Protein AF-W1DLX1-F1 (afdb_monomer_lite)

Organism: NCBI:txid1432552

Structure (mmCIF, N/CA/C/O backbone):
data_AF-W1DLX1-F1
#
_entry.id   AF-W1DLX1-F1
#
loop_
_atom_site.group_PDB
_atom_site.id
_atom_site.type_symbol
_atom_site.label_atom_id
_atom_site.label_alt_id
_atom_site.label_comp_id
_atom_site.label_asym_id
_atom_site.label_entity_id
_atom_site.label_seq_id
_atom_site.pdbx_PDB_ins_code
_atom_site.Cartn_x
_atom_site.Cartn_y
_atom_site.Cartn_z
_atom_site.occupancy
_atom_site.B_iso_or_equiv
_atom_site.auth_seq_id
_atom_site.auth_comp_id
_atom_site.auth_asym_id
_atom_site.auth_atom_id
_atom_site.pdbx_PDB_model_num
ATOM 1 N N . MET A 1 1 ? 0.102 4.670 -0.756 1.00 72.50 1 MET A N 1
ATOM 2 C CA . MET A 1 1 ? 0.715 3.440 -1.303 1.00 72.50 1 MET A CA 1
ATOM 3 C C . MET A 1 1 ? 0.664 3.482 -2.823 1.00 72.50 1 MET A C 1
ATOM 5 O O . MET A 1 1 ? 1.698 3.350 -3.463 1.00 72.50 1 MET A O 1
ATOM 9 N N . SER A 1 2 ? -0.513 3.710 -3.417 1.00 72.00 2 SER A N 1
ATOM 10 C CA . SER A 1 2 ? -0.742 3.616 -4.872 1.00 72.00 2 SER A CA 1
ATOM 11 C C . SER A 1 2 ? 0.066 4.613 -5.706 1.00 72.00 2 SER A C 1
ATOM 13 O O . SER A 1 2 ? 0.648 4.217 -6.707 1.00 72.00 2 SER A O 1
ATOM 15 N N . VAL A 1 3 ? 0.188 5.870 -5.256 1.00 74.31 3 VAL A N 1
ATOM 16 C CA . VAL A 1 3 ? 1.023 6.892 -5.925 1.00 74.31 3 VAL A CA 1
ATOM 17 C C . VAL A 1 3 ? 2.478 6.436 -6.030 1.00 74.31 3 VAL A C 1
ATOM 19 O O . VAL A 1 3 ? 3.106 6.613 -7.067 1.00 74.31 3 VAL A O 1
ATOM 22 N N . ARG A 1 4 ? 2.998 5.776 -4.985 1.00 79.69 4 ARG A N 1
ATOM 23 C CA . ARG A 1 4 ? 4.361 5.244 -4.999 1.00 79.69 4 ARG A CA 1
ATOM 24 C C . ARG A 1 4 ? 4.507 4.087 -5.986 1.00 79.69 4 ARG A C 1
ATOM 26 O O . ARG A 1 4 ? 5.447 4.086 -6.763 1.00 79.69 4 ARG A O 1
ATOM 33 N N . ILE A 1 5 ? 3.599 3.109 -5.951 1.00 77.56 5 ILE A N 1
ATOM 34 C CA . ILE A 1 5 ? 3.692 1.908 -6.801 1.00 77.56 5 ILE A CA 1
ATOM 35 C C . ILE A 1 5 ? 3.546 2.277 -8.285 1.00 77.56 5 ILE A C 1
ATOM 37 O O . ILE A 1 5 ? 4.311 1.789 -9.110 1.00 77.56 5 ILE A O 1
ATOM 41 N N . LEU A 1 6 ? 2.628 3.191 -8.615 1.00 76.00 6 LEU A N 1
ATOM 42 C CA . LEU A 1 6 ? 2.477 3.707 -9.977 1.00 76.00 6 LEU A CA 1
ATOM 43 C C . LEU A 1 6 ? 3.675 4.568 -10.396 1.00 76.00 6 LEU A C 1
ATOM 45 O O . LEU A 1 6 ? 4.200 4.381 -11.488 1.00 76.00 6 LEU A O 1
ATOM 49 N N . GLY A 1 7 ? 4.163 5.445 -9.513 1.00 69.75 7 GLY A N 1
ATOM 50 C CA . GLY A 1 7 ? 5.366 6.243 -9.763 1.00 69.75 7 GLY A CA 1
ATOM 51 C C . GLY A 1 7 ? 6.612 5.387 -9.998 1.00 69.75 7 GLY A C 1
ATOM 52 O O . GLY A 1 7 ? 7.416 5.712 -10.861 1.00 69.75 7 GLY A O 1
ATOM 53 N N . SER A 1 8 ? 6.744 4.246 -9.312 1.00 68.12 8 SER A N 1
ATOM 54 C CA . SER A 1 8 ? 7.832 3.285 -9.542 1.00 68.12 8 SER A CA 1
ATOM 55 C C . SER A 1 8 ? 7.762 2.591 -10.901 1.00 68.12 8 SER A C 1
ATOM 57 O O . SER A 1 8 ? 8.782 2.081 -11.350 1.00 68.12 8 SER A O 1
ATOM 59 N N . SER A 1 9 ? 6.605 2.572 -11.567 1.00 67.69 9 SER A N 1
ATOM 60 C CA . SER A 1 9 ? 6.523 2.066 -12.938 1.00 67.69 9 SER A CA 1
ATOM 61 C C . SER A 1 9 ? 7.051 3.084 -13.956 1.00 67.69 9 SER A C 1
ATOM 63 O O . SER A 1 9 ? 7.735 2.700 -14.899 1.00 67.69 9 SER A O 1
ATOM 65 N N . PHE A 1 10 ? 6.813 4.382 -13.740 1.00 65.12 10 PHE A N 1
ATOM 66 C CA . PHE A 1 10 ? 7.289 5.454 -14.627 1.00 65.12 10 PHE A CA 1
ATOM 67 C C . PHE A 1 10 ? 8.704 5.958 -14.308 1.00 65.12 10 PHE A C 1
ATOM 69 O O . PHE A 1 10 ? 9.273 6.695 -15.109 1.00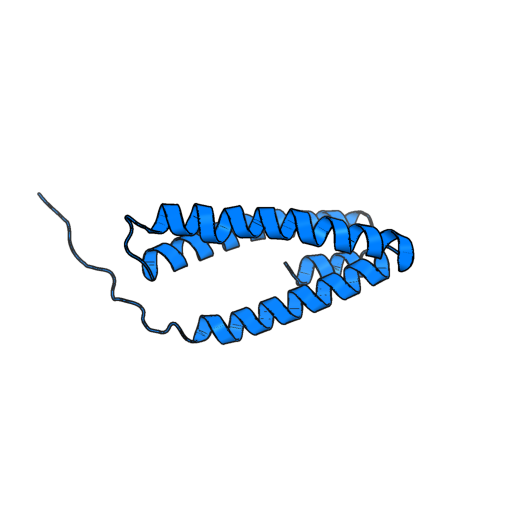 65.12 10 PHE A O 1
ATOM 76 N N . ALA A 1 11 ? 9.273 5.577 -13.161 1.00 62.47 11 ALA A N 1
ATOM 77 C CA . ALA A 1 11 ? 10.586 6.043 -12.736 1.00 62.47 11 ALA A CA 1
ATOM 78 C C . ALA A 1 11 ? 11.705 5.446 -13.605 1.00 62.47 11 ALA A C 1
ATOM 80 O O . ALA A 1 11 ? 11.972 4.244 -13.557 1.00 62.47 11 ALA A O 1
ATOM 81 N N . SER A 1 12 ? 12.386 6.301 -14.367 1.00 62.25 12 SER A N 1
ATOM 82 C CA . SER A 1 12 ? 13.544 5.944 -15.197 1.00 62.25 12 SER A CA 1
ATOM 83 C C . SER A 1 12 ? 14.864 6.416 -14.581 1.00 62.25 12 SER A C 1
ATOM 85 O O . SER A 1 12 ? 15.924 5.975 -15.031 1.00 62.25 12 SER A O 1
ATOM 87 N N . SER A 1 13 ? 14.835 7.304 -13.577 1.00 71.31 13 SER A N 1
ATOM 88 C CA . SER A 1 13 ? 16.040 7.853 -12.943 1.00 71.31 13 SER A CA 1
ATOM 89 C C . SER A 1 13 ? 16.173 7.473 -11.463 1.00 71.31 13 SER A C 1
ATOM 91 O O . SER A 1 13 ? 15.193 7.314 -10.734 1.00 71.31 13 SER A O 1
ATOM 93 N N . ALA A 1 14 ? 17.418 7.382 -10.982 1.00 73.75 14 ALA A N 1
ATOM 94 C CA . ALA A 1 14 ? 17.718 7.065 -9.583 1.00 73.75 14 ALA A CA 1
ATOM 95 C C . ALA A 1 14 ? 17.120 8.084 -8.592 1.00 73.75 14 ALA A C 1
ATOM 97 O O . ALA A 1 14 ? 16.735 7.716 -7.481 1.00 73.75 14 ALA A O 1
ATOM 98 N N . VAL A 1 15 ? 16.997 9.353 -8.997 1.00 77.69 15 VAL A N 1
ATOM 99 C CA . VAL A 1 15 ? 16.446 10.432 -8.162 1.00 77.69 15 VAL A CA 1
ATOM 100 C C . VAL A 1 15 ? 14.955 10.210 -7.890 1.00 77.69 15 VAL A C 1
ATOM 102 O O . VAL A 1 15 ? 14.497 10.386 -6.761 1.00 77.69 15 VAL A O 1
ATOM 105 N N . GLU A 1 16 ? 14.204 9.742 -8.886 1.00 77.50 16 GLU A N 1
ATOM 106 C CA . GLU A 1 16 ? 12.771 9.454 -8.749 1.00 77.50 16 GLU A CA 1
ATOM 107 C C . GLU A 1 16 ? 12.531 8.315 -7.755 1.00 77.50 16 GLU A C 1
ATOM 109 O O . GLU A 1 16 ? 11.668 8.416 -6.882 1.00 77.50 16 GLU A O 1
ATOM 114 N N . VAL A 1 17 ? 13.354 7.263 -7.806 1.00 79.50 17 VAL A N 1
ATOM 115 C CA . VAL A 1 17 ? 13.273 6.137 -6.862 1.00 79.50 17 VAL A CA 1
ATOM 116 C C . VAL A 1 17 ? 13.545 6.592 -5.424 1.00 79.50 17 VAL A C 1
ATOM 118 O O . VAL A 1 17 ? 12.870 6.135 -4.497 1.00 79.50 17 VAL A O 1
ATOM 121 N N . VAL A 1 18 ? 14.485 7.520 -5.217 1.00 82.25 18 VAL A N 1
ATOM 122 C CA . VAL A 1 18 ? 14.782 8.080 -3.888 1.00 82.25 18 VAL A CA 1
ATOM 123 C C . VAL A 1 18 ? 13.589 8.864 -3.344 1.00 82.25 18 VAL A C 1
ATOM 125 O O . VAL A 1 18 ? 13.184 8.632 -2.203 1.00 82.25 18 VAL A O 1
ATOM 128 N N . ILE A 1 19 ? 12.969 9.725 -4.155 1.00 82.75 19 ILE A N 1
ATOM 129 C CA . ILE A 1 19 ? 11.780 10.495 -3.753 1.00 82.75 19 ILE A CA 1
ATOM 130 C C . ILE A 1 19 ? 10.619 9.553 -3.403 1.00 82.75 19 ILE A C 1
ATOM 132 O O . ILE A 1 19 ? 9.989 9.690 -2.351 1.00 82.75 19 ILE A O 1
ATOM 136 N N . LEU A 1 20 ? 10.375 8.537 -4.234 1.00 82.19 20 LEU A N 1
ATOM 137 C CA . LEU A 1 20 ? 9.341 7.525 -3.998 1.00 82.19 20 LEU A CA 1
ATOM 138 C C . LEU A 1 20 ? 9.581 6.746 -2.696 1.00 82.19 20 LEU A C 1
ATOM 140 O O . LEU A 1 20 ? 8.633 6.405 -1.980 1.00 82.19 20 LEU A O 1
ATOM 144 N N . LYS A 1 21 ? 10.845 6.486 -2.351 1.00 82.19 21 LYS A N 1
ATOM 145 C CA . LYS A 1 21 ? 11.223 5.808 -1.108 1.00 82.19 21 LYS A CA 1
ATOM 146 C C . LYS A 1 21 ? 11.098 6.714 0.119 1.00 82.19 21 LYS A C 1
ATOM 148 O O . LYS A 1 21 ? 10.684 6.229 1.169 1.00 82.19 21 LYS A O 1
ATOM 153 N N . MET A 1 22 ? 11.356 8.014 -0.011 1.00 84.88 22 MET A N 1
ATOM 154 C CA . MET A 1 22 ? 11.077 8.988 1.053 1.00 84.88 22 MET A CA 1
ATOM 155 C C . MET A 1 22 ? 9.578 9.064 1.360 1.00 84.88 22 MET A C 1
ATOM 157 O O . MET A 1 22 ? 9.182 9.015 2.525 1.00 84.88 22 MET A O 1
ATOM 161 N N . LEU A 1 23 ? 8.730 9.059 0.327 1.00 85.19 23 LEU A N 1
ATOM 162 C CA . LEU A 1 23 ? 7.273 9.064 0.490 1.00 85.19 23 LEU A CA 1
ATOM 163 C C . LEU A 1 23 ? 6.761 7.839 1.272 1.00 85.19 23 LEU A C 1
ATOM 165 O O . LEU A 1 23 ? 5.820 7.952 2.056 1.00 85.19 23 LEU A O 1
ATOM 169 N N . HIS A 1 24 ? 7.399 6.672 1.115 1.00 84.19 24 HIS A N 1
ATOM 170 C CA . HIS A 1 24 ? 7.058 5.472 1.888 1.00 84.19 24 HIS A CA 1
ATOM 171 C C . HIS A 1 24 ? 7.193 5.697 3.400 1.00 84.19 24 HIS A C 1
ATOM 173 O O . HIS A 1 24 ? 6.331 5.258 4.159 1.00 84.19 24 HIS A O 1
ATOM 179 N N . MET A 1 25 ? 8.264 6.351 3.857 1.00 84.88 25 MET A N 1
ATOM 180 C CA . MET A 1 25 ? 8.507 6.540 5.294 1.00 84.88 25 MET A CA 1
ATOM 181 C C . MET A 1 25 ? 7.477 7.454 5.954 1.00 84.88 25 MET A C 1
ATOM 183 O O . MET A 1 25 ? 7.199 7.287 7.135 1.00 84.88 25 MET A O 1
ATOM 187 N N . PHE A 1 26 ? 6.853 8.348 5.190 1.00 86.75 26 PHE A N 1
ATOM 188 C CA . PHE A 1 26 ? 5.741 9.173 5.664 1.00 86.75 26 PHE A CA 1
ATOM 189 C C . PHE A 1 26 ? 4.419 8.408 5.754 1.00 86.75 26 PHE A C 1
ATOM 191 O O . PHE A 1 26 ? 3.582 8.659 6.618 1.00 86.75 26 PHE A O 1
ATOM 198 N N . GLU A 1 27 ? 4.222 7.452 4.858 1.00 84.25 27 GLU A N 1
ATOM 199 C CA . GLU A 1 27 ? 2.974 6.716 4.751 1.00 84.25 27 GLU A CA 1
ATOM 200 C C . GLU A 1 27 ? 2.770 5.695 5.881 1.00 84.25 27 GLU A C 1
ATOM 202 O O . GLU A 1 27 ? 1.666 5.573 6.414 1.00 84.25 27 GLU A O 1
ATOM 207 N N . ILE A 1 28 ? 3.817 4.956 6.251 1.00 87.50 28 ILE A N 1
ATOM 208 C CA . ILE A 1 28 ? 3.733 3.925 7.295 1.00 87.50 28 ILE A CA 1
ATOM 209 C C . ILE A 1 28 ? 3.204 4.466 8.636 1.00 87.50 28 ILE A C 1
ATOM 211 O O . ILE A 1 28 ? 2.259 3.866 9.155 1.00 87.50 28 ILE A O 1
ATOM 215 N N . PRO A 1 29 ? 3.732 5.568 9.210 1.00 87.44 29 PRO A N 1
ATOM 216 C CA . PRO A 1 29 ? 3.216 6.092 10.472 1.00 87.44 29 PRO A CA 1
ATOM 217 C C . PRO A 1 29 ? 1.776 6.590 10.333 1.00 87.44 29 PRO A C 1
ATOM 219 O O . PRO A 1 29 ? 0.972 6.366 11.236 1.00 87.44 29 PRO A O 1
ATOM 222 N N . PHE A 1 30 ? 1.412 7.189 9.195 1.00 88.19 30 PHE A N 1
ATOM 223 C CA . PHE A 1 30 ? 0.045 7.650 8.957 1.00 88.19 30 PHE A CA 1
ATOM 224 C C . PHE A 1 30 ? -0.958 6.487 8.933 1.00 88.19 30 PHE A C 1
ATOM 226 O O . PHE A 1 30 ? -1.994 6.546 9.598 1.00 88.19 30 PHE A O 1
ATOM 233 N N . LEU A 1 31 ? -0.631 5.394 8.236 1.00 87.50 31 LEU A N 1
ATOM 234 C CA . LEU A 1 31 ? -1.452 4.180 8.223 1.00 87.50 31 LEU A CA 1
ATOM 235 C C . LEU A 1 31 ? -1.534 3.522 9.603 1.00 87.50 31 LEU A C 1
ATOM 237 O O . LEU A 1 31 ? -2.607 3.065 9.994 1.00 87.50 31 LEU A O 1
ATOM 241 N N . LEU A 1 32 ? -0.428 3.486 10.350 1.00 87.94 32 LEU A N 1
ATOM 242 C CA . LEU A 1 32 ? -0.375 2.873 11.677 1.00 87.94 32 LEU A CA 1
ATOM 243 C C . LEU A 1 32 ? -1.248 3.633 12.682 1.00 87.94 32 LEU A C 1
ATOM 245 O O . LEU A 1 32 ? -2.113 3.037 13.321 1.00 87.94 32 LEU A O 1
ATOM 249 N N . VAL A 1 33 ? -1.060 4.953 12.776 1.00 87.88 33 VAL A N 1
ATOM 250 C CA . VAL A 1 33 ? -1.823 5.827 13.678 1.00 87.88 33 VAL A CA 1
ATOM 251 C C . VAL A 1 33 ? -3.295 5.863 13.269 1.00 87.88 33 VAL A C 1
ATOM 253 O O . VAL A 1 33 ? -4.168 5.759 14.128 1.00 87.88 33 VAL A O 1
ATOM 256 N N . GLY A 1 34 ? -3.588 5.949 11.967 1.00 86.19 34 GLY A N 1
ATOM 257 C CA . GLY A 1 34 ? -4.955 5.909 11.447 1.00 86.19 34 GLY A CA 1
ATOM 258 C C . GLY A 1 34 ? -5.676 4.608 11.797 1.00 86.19 34 GLY A C 1
ATOM 259 O O . GLY A 1 34 ? -6.792 4.645 12.312 1.00 86.19 34 GLY A O 1
ATOM 260 N N . THR A 1 35 ? -5.017 3.464 11.599 1.00 85.25 35 THR A N 1
ATOM 261 C CA . THR A 1 35 ? -5.576 2.143 11.930 1.00 85.25 35 THR A CA 1
ATOM 262 C C . THR A 1 35 ? -5.771 1.979 13.433 1.00 85.25 35 THR A C 1
ATOM 264 O O . THR A 1 35 ? -6.830 1.534 13.868 1.00 85.25 35 THR A O 1
ATOM 267 N N . PHE A 1 36 ? -4.788 2.376 14.245 1.00 83.62 36 PHE A N 1
ATOM 268 C CA . PHE A 1 36 ? -4.889 2.292 15.701 1.00 83.62 36 PHE A CA 1
ATOM 269 C C . PHE A 1 36 ? -6.041 3.152 16.234 1.00 83.62 36 PHE A C 1
ATOM 271 O O . PHE A 1 36 ? -6.859 2.675 17.021 1.00 83.62 36 PHE A O 1
ATOM 278 N N . LYS A 1 37 ? -6.168 4.391 15.739 1.00 83.56 37 LYS A N 1
ATOM 279 C CA . LYS A 1 37 ? -7.265 5.295 16.103 1.00 83.56 37 LYS A CA 1
ATOM 280 C C . LYS A 1 37 ? -8.622 4.755 15.649 1.00 83.56 37 LYS A C 1
ATOM 282 O O . LYS A 1 37 ? -9.584 4.837 16.403 1.00 83.56 37 LYS A O 1
ATOM 287 N N . TYR A 1 38 ? -8.698 4.169 14.453 1.00 82.75 38 TYR A N 1
ATOM 288 C CA . TYR A 1 38 ? -9.918 3.539 13.946 1.00 82.75 38 TYR A CA 1
ATOM 289 C C . TYR A 1 38 ? -10.359 2.362 14.825 1.00 82.75 38 TYR A C 1
ATOM 291 O O . TYR A 1 38 ? -11.498 2.331 15.286 1.00 82.75 38 TYR A O 1
ATOM 299 N N . ILE A 1 39 ? -9.449 1.433 15.130 1.00 80.50 39 ILE A N 1
ATOM 300 C CA . ILE A 1 39 ? -9.752 0.264 15.967 1.00 80.50 39 ILE A CA 1
ATOM 301 C C . ILE A 1 39 ? -10.140 0.698 17.383 1.00 80.50 39 ILE A C 1
ATOM 303 O O . ILE A 1 39 ? -11.133 0.209 17.913 1.00 80.50 39 ILE A O 1
ATOM 307 N N . SER A 1 40 ? -9.402 1.633 17.986 1.00 77.75 40 SER A N 1
ATOM 308 C CA . SER A 1 40 ? -9.692 2.112 19.342 1.00 77.75 40 SER A CA 1
ATOM 309 C C . SER A 1 40 ? -10.988 2.923 19.441 1.00 77.75 40 SER A C 1
ATOM 311 O O . SER A 1 40 ? -11.543 3.017 20.530 1.00 77.75 40 SER A O 1
ATOM 313 N N . 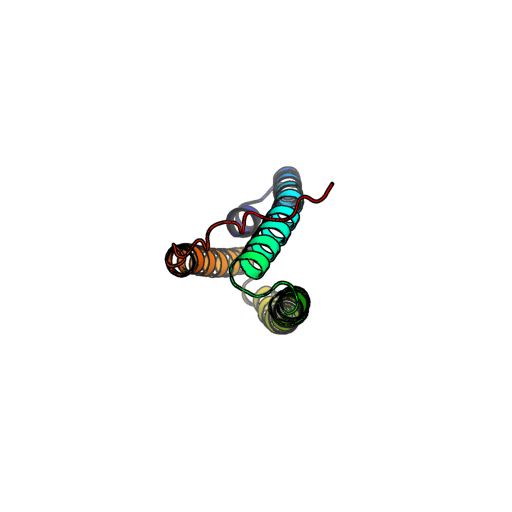SER A 1 41 ? -11.455 3.530 18.346 1.00 76.25 41 SER A N 1
ATOM 314 C CA . SER A 1 41 ? -12.721 4.273 18.309 1.00 76.25 41 SER A CA 1
ATOM 315 C C . SER A 1 41 ? -13.926 3.380 18.009 1.00 76.25 41 SER A C 1
ATOM 317 O O . SER A 1 41 ? -15.036 3.720 18.409 1.00 76.25 41 SER A O 1
ATOM 319 N N . ALA A 1 42 ? -13.734 2.278 17.279 1.00 75.88 42 ALA A N 1
ATOM 320 C CA . ALA A 1 42 ? -14.806 1.359 16.897 1.00 75.88 42 ALA A CA 1
ATOM 321 C C . ALA A 1 42 ? -14.992 0.196 17.890 1.00 75.88 42 ALA A C 1
ATOM 323 O O . ALA A 1 42 ? -16.074 -0.387 17.949 1.00 75.88 42 ALA A O 1
ATOM 324 N N . PHE A 1 43 ? -13.959 -0.150 18.669 1.00 74.31 43 PHE A N 1
ATOM 325 C CA . PHE A 1 43 ? -13.951 -1.298 19.578 1.00 74.31 43 PHE A CA 1
ATOM 326 C C . PHE A 1 43 ? -13.458 -0.937 20.982 1.00 74.31 43 PHE A C 1
ATOM 328 O O . PHE A 1 43 ? -12.685 -0.003 21.176 1.00 74.31 43 PHE A O 1
ATOM 335 N N . ASN A 1 44 ? -13.867 -1.737 21.973 1.00 74.56 44 ASN A N 1
ATOM 336 C CA . ASN A 1 44 ? -13.419 -1.580 23.356 1.00 74.56 44 ASN A CA 1
ATOM 337 C C . ASN A 1 44 ? -11.880 -1.655 23.472 1.00 74.56 44 ASN A C 1
ATOM 339 O O . ASN A 1 44 ? -11.267 -2.570 22.911 1.00 74.56 44 ASN A O 1
ATOM 343 N N . PRO A 1 45 ? -11.244 -0.787 24.281 1.00 71.12 45 PRO A N 1
ATOM 344 C CA . PRO A 1 45 ? -9.785 -0.689 24.385 1.00 71.12 45 PRO A CA 1
ATOM 345 C C . PRO A 1 45 ? -9.099 -1.956 24.923 1.00 71.12 45 PRO A C 1
ATOM 347 O O . PRO A 1 45 ? -7.913 -2.154 24.693 1.00 71.12 45 PRO A O 1
ATOM 350 N N . ARG A 1 46 ? -9.830 -2.863 25.587 1.00 74.56 46 ARG A N 1
ATOM 351 C CA . ARG A 1 46 ? -9.297 -4.178 25.998 1.00 74.56 46 ARG A CA 1
ATOM 352 C C . ARG A 1 46 ? -9.109 -5.157 24.832 1.00 74.56 46 ARG A C 1
ATOM 354 O O . ARG A 1 46 ? -8.305 -6.072 24.940 1.00 74.56 46 ARG A O 1
ATOM 361 N N . LEU A 1 47 ? -9.846 -4.977 23.734 1.00 76.19 47 LEU A N 1
ATOM 362 C CA . LEU A 1 47 ? -9.798 -5.839 22.545 1.00 76.19 47 LEU A CA 1
ATOM 363 C C . LEU A 1 47 ? -9.018 -5.201 21.387 1.00 76.19 47 LEU A C 1
ATOM 365 O O . LEU A 1 47 ? -8.675 -5.892 20.428 1.00 76.19 47 LEU A O 1
ATOM 369 N N . SER A 1 48 ? -8.718 -3.901 21.472 1.00 76.06 48 SER A N 1
ATOM 370 C CA . SER A 1 48 ? -8.051 -3.147 20.407 1.00 76.06 48 SER A CA 1
ATOM 371 C C . SER A 1 48 ? -6.651 -3.683 20.097 1.00 76.06 48 SER A C 1
ATOM 373 O O . SER A 1 48 ? -6.299 -3.813 18.927 1.00 76.06 48 SER A O 1
ATOM 375 N N . ALA A 1 49 ? -5.881 -4.078 21.119 1.00 81.06 49 ALA A N 1
ATOM 376 C CA . ALA A 1 49 ? -4.554 -4.669 20.945 1.00 81.06 49 ALA A CA 1
ATOM 377 C C . ALA A 1 49 ? -4.614 -6.003 20.180 1.00 81.06 49 ALA A C 1
ATOM 379 O O . ALA A 1 49 ? -3.860 -6.209 19.230 1.00 81.06 49 ALA A O 1
ATOM 380 N N . THR A 1 50 ? -5.555 -6.881 20.533 1.00 86.88 50 THR A N 1
ATOM 381 C CA . THR A 1 50 ? -5.753 -8.174 19.863 1.00 86.88 50 THR A CA 1
ATOM 382 C C . THR A 1 50 ? -6.221 -7.994 18.419 1.00 86.88 50 THR A C 1
ATOM 384 O O . THR A 1 50 ? -5.677 -8.625 17.516 1.00 86.88 50 THR A O 1
ATOM 387 N N . LEU A 1 51 ? -7.171 -7.084 18.173 1.00 86.06 51 LEU A N 1
ATOM 388 C CA . LEU A 1 51 ? -7.630 -6.728 16.825 1.00 86.06 51 LEU A CA 1
ATOM 389 C C . LEU A 1 51 ? -6.517 -6.112 15.977 1.00 86.06 51 LEU A C 1
ATOM 391 O O . LEU A 1 51 ? -6.434 -6.376 14.783 1.00 86.06 51 LEU A O 1
ATOM 395 N N . PHE A 1 52 ? -5.632 -5.320 16.570 1.00 86.25 52 PHE A N 1
ATOM 396 C CA . PHE A 1 52 ? -4.494 -4.762 15.854 1.00 86.25 52 PHE A CA 1
ATOM 397 C C . PHE A 1 52 ? -3.438 -5.831 15.525 1.00 86.25 52 PHE A C 1
ATOM 399 O O . PHE A 1 52 ? -2.918 -5.879 14.409 1.00 86.25 52 PHE A O 1
ATOM 406 N N . LEU A 1 53 ? -3.130 -6.732 16.458 1.00 87.19 53 LEU A N 1
ATOM 407 C CA . LEU A 1 53 ? -2.165 -7.808 16.221 1.00 87.19 53 LEU A CA 1
ATOM 408 C C . LEU A 1 53 ? -2.688 -8.840 15.211 1.00 87.19 53 LEU A C 1
ATOM 410 O O . LEU A 1 53 ? -2.000 -9.151 14.241 1.00 87.19 53 LEU A O 1
ATOM 414 N N . ILE A 1 54 ? -3.912 -9.331 15.392 1.00 88.88 54 ILE A N 1
ATOM 415 C CA . ILE A 1 54 ? -4.500 -10.380 14.546 1.00 88.88 54 ILE A CA 1
ATOM 416 C C . ILE A 1 54 ? -5.117 -9.786 13.274 1.00 88.88 54 ILE A C 1
ATOM 418 O O . ILE A 1 54 ? -4.945 -10.314 12.183 1.00 88.88 54 ILE A O 1
ATOM 422 N N . GLY A 1 55 ? -5.822 -8.664 13.375 1.00 85.31 55 GLY A N 1
ATOM 423 C CA . GLY A 1 55 ? -6.474 -8.041 12.225 1.00 85.31 55 GLY A CA 1
ATOM 424 C C . GLY A 1 55 ? -5.486 -7.323 11.312 1.00 85.31 55 GLY A C 1
ATOM 425 O O . GLY A 1 55 ? -5.504 -7.553 10.106 1.00 85.31 55 GLY A O 1
ATOM 426 N N . PHE A 1 56 ? -4.602 -6.482 11.858 1.00 86.12 56 PHE A N 1
ATOM 427 C CA . PHE A 1 56 ? -3.684 -5.681 11.042 1.00 86.12 56 PHE A CA 1
ATOM 428 C C . PHE A 1 56 ? -2.336 -6.375 10.803 1.00 86.12 56 PHE A C 1
ATOM 430 O O . PHE A 1 56 ? -1.942 -6.557 9.650 1.00 86.12 56 PHE A O 1
ATOM 437 N N . ASN A 1 57 ? -1.623 -6.802 11.852 1.00 89.19 57 ASN A N 1
ATOM 438 C CA . ASN A 1 57 ? -0.265 -7.344 11.687 1.00 89.19 57 ASN A CA 1
ATOM 439 C C . ASN A 1 57 ? -0.229 -8.745 11.062 1.00 89.19 57 ASN A C 1
ATOM 441 O O . ASN A 1 57 ? 0.564 -8.967 10.144 1.00 89.19 57 ASN A O 1
ATOM 445 N N . LEU A 1 58 ? -1.076 -9.675 11.514 1.00 92.56 58 LEU A N 1
ATOM 446 C CA . LEU A 1 58 ? -1.131 -11.025 10.945 1.00 92.56 58 LEU A CA 1
ATOM 447 C C . LEU A 1 58 ? -1.622 -10.990 9.495 1.00 92.56 58 LEU A C 1
ATOM 449 O O . LEU A 1 58 ? -0.959 -11.553 8.627 1.00 92.56 58 LEU A O 1
ATOM 453 N N . SER A 1 59 ? -2.714 -10.275 9.202 1.00 91.81 59 SER A N 1
ATOM 454 C CA . SER A 1 59 ? -3.212 -10.143 7.824 1.00 91.81 59 SER A CA 1
ATOM 455 C C . SER A 1 59 ? -2.170 -9.527 6.892 1.00 91.81 59 SER A C 1
ATOM 457 O O . SER A 1 59 ? -2.004 -9.998 5.768 1.00 91.81 59 SER A O 1
ATOM 459 N N . LYS A 1 60 ? -1.419 -8.515 7.354 1.00 88.94 60 LYS A N 1
ATOM 460 C CA . LYS A 1 60 ? -0.318 -7.921 6.582 1.00 88.94 60 LYS A CA 1
ATOM 461 C C . LYS A 1 60 ? 0.768 -8.954 6.271 1.00 88.94 60 LYS A C 1
ATOM 463 O O . LYS A 1 60 ? 1.223 -9.016 5.132 1.00 88.94 60 LYS A O 1
ATOM 468 N N . GLN A 1 61 ? 1.198 -9.741 7.257 1.00 91.81 61 GLN A N 1
ATOM 469 C CA . GLN A 1 61 ? 2.248 -10.745 7.057 1.00 91.81 61 GLN A CA 1
ATOM 470 C C . GLN A 1 61 ? 1.776 -11.886 6.155 1.00 91.81 61 GLN A C 1
ATOM 472 O O . GLN A 1 61 ? 2.474 -12.231 5.206 1.00 91.81 61 GLN A O 1
ATOM 477 N N . LEU A 1 62 ? 0.572 -12.409 6.389 1.00 94.25 62 LEU A N 1
ATOM 478 C CA . LEU A 1 62 ? -0.014 -13.472 5.578 1.00 94.25 62 LEU A CA 1
ATOM 479 C C . LEU A 1 62 ? -0.187 -13.034 4.120 1.00 94.25 62 LEU A C 1
ATOM 481 O O . LEU A 1 62 ? 0.237 -13.739 3.206 1.00 94.25 62 LEU A O 1
ATOM 485 N N . SER A 1 63 ? -0.746 -11.839 3.909 1.00 90.56 63 SER A N 1
ATOM 486 C CA . SER A 1 63 ? -0.861 -11.233 2.582 1.00 90.56 63 SER A CA 1
ATOM 487 C C . SER A 1 63 ? 0.516 -11.068 1.938 1.00 90.56 63 SER A C 1
ATOM 489 O O . SER A 1 63 ? 0.703 -11.475 0.800 1.00 90.56 63 SER A O 1
ATOM 491 N N . GLY A 1 64 ? 1.519 -10.582 2.676 1.00 91.00 64 GLY A N 1
ATOM 492 C CA . GLY A 1 64 ? 2.893 -10.468 2.180 1.00 91.00 64 GLY A CA 1
ATOM 493 C C . GLY A 1 64 ? 3.480 -11.795 1.688 1.00 91.00 64 GLY A C 1
ATOM 494 O O . GLY A 1 64 ? 4.072 -11.834 0.612 1.00 91.00 64 GLY A O 1
ATOM 495 N N . VAL A 1 65 ? 3.273 -12.890 2.421 1.00 93.62 65 VAL A N 1
ATOM 496 C CA . VAL A 1 65 ? 3.744 -14.227 2.019 1.00 93.62 65 VAL A CA 1
ATOM 497 C C . VAL A 1 65 ? 3.042 -14.697 0.745 1.00 93.62 65 VAL A C 1
ATOM 499 O O . VAL A 1 65 ? 3.711 -15.058 -0.220 1.00 93.62 65 VAL A O 1
ATOM 502 N N . VAL A 1 66 ? 1.710 -14.633 0.696 1.00 93.00 66 VAL A N 1
ATOM 503 C CA . VAL A 1 66 ? 0.938 -15.108 -0.465 1.00 93.00 66 VAL A CA 1
ATOM 504 C C . VAL A 1 66 ? 1.202 -14.246 -1.703 1.00 93.00 66 VAL A C 1
ATOM 506 O O . VAL A 1 66 ? 1.468 -14.770 -2.786 1.00 93.00 66 VAL A O 1
ATOM 509 N N . LEU A 1 67 ? 1.172 -12.919 -1.553 1.00 88.31 67 LEU A N 1
ATOM 510 C CA . LEU A 1 67 ? 1.370 -11.993 -2.666 1.00 88.31 67 LEU A CA 1
ATOM 511 C C . LEU A 1 67 ? 2.817 -11.996 -3.153 1.00 88.31 67 LEU A C 1
ATOM 513 O O . LEU A 1 67 ? 3.021 -11.862 -4.352 1.00 88.31 67 LEU A O 1
ATOM 517 N N . SER A 1 68 ? 3.823 -12.170 -2.291 1.00 89.00 68 SER A N 1
ATOM 518 C CA . SER A 1 68 ? 5.222 -12.207 -2.750 1.00 89.00 68 SER A CA 1
ATOM 519 C C . SER A 1 68 ? 5.496 -13.372 -3.703 1.00 89.00 68 SER A C 1
ATOM 521 O O . SER A 1 68 ? 6.162 -13.169 -4.716 1.00 89.00 68 SER A O 1
ATOM 523 N N . ALA A 1 69 ? 4.923 -14.553 -3.448 1.00 89.50 69 ALA A N 1
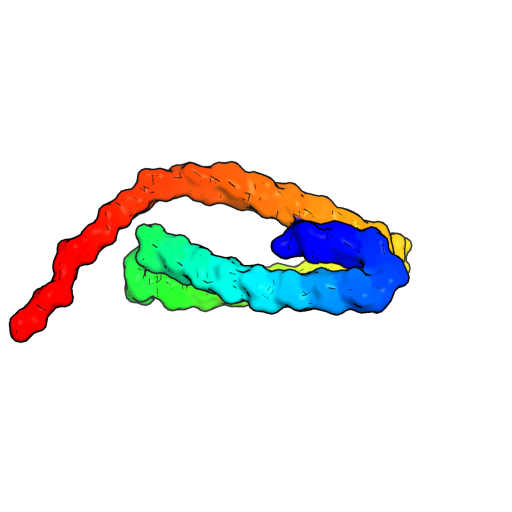ATOM 524 C CA . ALA A 1 69 ? 5.030 -15.694 -4.355 1.00 89.50 69 ALA A CA 1
ATOM 525 C C . ALA A 1 69 ? 4.354 -15.409 -5.707 1.00 89.50 69 ALA A C 1
ATOM 527 O O . ALA A 1 69 ? 4.926 -15.685 -6.761 1.00 89.50 69 ALA A O 1
ATOM 528 N N . TRP A 1 70 ? 3.161 -14.809 -5.686 1.00 88.38 70 TRP A N 1
ATOM 529 C CA . TRP A 1 70 ? 2.432 -14.453 -6.905 1.00 88.38 70 TRP A CA 1
ATOM 530 C C . TRP A 1 70 ? 3.151 -13.366 -7.718 1.00 88.38 70 TRP A C 1
ATOM 532 O O . TRP A 1 70 ? 3.402 -13.541 -8.909 1.00 88.38 70 TRP A O 1
ATOM 542 N N . VAL A 1 71 ? 3.555 -12.275 -7.064 1.00 86.06 71 VAL A N 1
ATOM 543 C CA . VAL A 1 71 ? 4.274 -11.157 -7.689 1.00 86.06 71 VAL A CA 1
ATOM 544 C C . VAL A 1 71 ? 5.646 -11.600 -8.203 1.00 86.06 71 VAL A C 1
ATOM 546 O O . VAL A 1 71 ? 6.044 -11.176 -9.284 1.00 86.06 71 VAL A O 1
ATOM 549 N N . GLY A 1 72 ? 6.345 -12.490 -7.491 1.00 84.69 72 GLY A N 1
ATOM 550 C CA . GLY A 1 72 ? 7.622 -13.057 -7.935 1.00 84.69 72 GLY A CA 1
ATOM 551 C C . GLY A 1 72 ? 7.506 -13.753 -9.291 1.00 84.69 72 GLY A C 1
ATOM 552 O O . GLY A 1 72 ? 8.253 -13.444 -10.212 1.00 84.69 72 GLY A O 1
ATOM 553 N N . ARG A 1 73 ? 6.484 -14.600 -9.463 1.00 84.25 73 ARG A N 1
ATOM 554 C CA . ARG A 1 73 ? 6.192 -15.258 -10.751 1.00 84.25 73 ARG A CA 1
ATOM 555 C C . ARG A 1 73 ? 5.792 -14.259 -11.843 1.00 84.25 73 ARG A C 1
ATOM 557 O O . ARG A 1 73 ? 6.035 -14.499 -13.026 1.00 84.25 73 ARG A O 1
ATOM 564 N N . MET A 1 74 ? 5.181 -13.143 -11.456 1.00 80.75 74 MET A N 1
ATOM 565 C CA . MET A 1 74 ? 4.783 -12.075 -12.372 1.00 80.75 74 MET A CA 1
ATOM 566 C C . MET A 1 74 ? 5.987 -11.281 -12.899 1.00 80.75 74 MET A C 1
ATOM 568 O O . MET A 1 74 ? 6.001 -10.904 -14.070 1.00 80.75 74 MET A O 1
ATOM 572 N N . TYR A 1 75 ? 7.021 -11.078 -12.075 1.00 81.50 75 TYR A N 1
ATOM 573 C CA . TYR A 1 75 ? 8.269 -10.452 -12.521 1.00 81.50 75 TYR A CA 1
ATOM 574 C C . TYR A 1 75 ? 9.001 -11.298 -13.567 1.00 81.50 75 TYR A C 1
ATOM 576 O O . TYR A 1 75 ? 9.468 -10.736 -14.556 1.00 81.50 75 TYR A O 1
ATOM 584 N N . ASP A 1 76 ? 9.029 -12.623 -13.398 1.00 77.75 76 ASP A N 1
ATOM 585 C CA . ASP A 1 76 ? 9.709 -13.542 -14.325 1.00 77.75 76 ASP A CA 1
ATOM 586 C C . ASP A 1 76 ? 9.045 -13.619 -15.711 1.00 77.75 76 ASP A C 1
ATOM 588 O O . ASP A 1 76 ? 9.702 -13.936 -16.699 1.00 77.75 76 ASP A O 1
ATOM 592 N N . THR A 1 77 ? 7.737 -13.361 -15.796 1.00 78.75 77 THR A N 1
ATOM 593 C CA . THR A 1 77 ? 6.947 -13.577 -17.022 1.00 78.75 77 THR A CA 1
ATOM 594 C C . THR A 1 77 ? 6.658 -12.296 -17.799 1.00 78.75 77 THR A C 1
ATOM 596 O O . THR A 1 77 ? 6.706 -12.307 -19.025 1.00 78.75 77 THR A O 1
ATOM 599 N N . VAL A 1 78 ? 6.355 -11.196 -17.104 1.00 73.00 78 VAL A N 1
ATOM 600 C CA . VAL A 1 78 ? 5.844 -9.950 -17.712 1.00 73.00 78 VAL A CA 1
ATOM 601 C C . VAL A 1 78 ? 6.862 -8.799 -17.615 1.00 73.00 78 VAL A C 1
ATOM 603 O O . VAL A 1 78 ? 6.713 -7.757 -18.253 1.00 73.00 78 VAL A O 1
ATOM 606 N N . GLY A 1 79 ? 7.937 -8.982 -16.841 1.00 74.75 79 GLY A N 1
ATOM 607 C CA . GLY A 1 79 ? 8.966 -7.972 -16.609 1.00 74.75 79 GLY A CA 1
ATOM 608 C C . GLY A 1 79 ? 8.573 -6.919 -15.565 1.00 74.75 79 GLY A C 1
ATOM 609 O O . GLY A 1 79 ? 7.402 -6.698 -15.250 1.00 74.75 79 GLY A O 1
ATOM 610 N N . PHE A 1 80 ? 9.583 -6.245 -15.005 1.00 72.88 80 PHE A N 1
ATOM 611 C CA . PHE A 1 80 ? 9.422 -5.325 -13.871 1.00 72.88 80 PHE A CA 1
ATOM 612 C C . PHE A 1 80 ? 8.428 -4.187 -14.136 1.00 72.88 80 PHE A C 1
ATOM 614 O O . PHE A 1 80 ? 7.547 -3.942 -13.316 1.00 72.88 80 PHE A O 1
ATOM 621 N N . HIS A 1 81 ? 8.527 -3.514 -15.284 1.00 73.81 81 HIS A N 1
ATOM 622 C CA . HIS A 1 81 ? 7.713 -2.332 -15.582 1.00 73.81 81 HIS A CA 1
ATOM 623 C C . HIS A 1 81 ? 6.202 -2.633 -15.598 1.00 73.81 81 HIS A C 1
ATOM 625 O O . HIS A 1 81 ? 5.430 -1.963 -14.904 1.00 73.81 81 HIS A O 1
ATOM 631 N N . GLN A 1 82 ? 5.786 -3.673 -16.334 1.00 76.12 82 GLN A N 1
ATOM 632 C CA . GLN A 1 82 ? 4.379 -4.075 -16.415 1.00 76.12 82 GLN A CA 1
ATOM 633 C C . GLN A 1 82 ? 3.873 -4.6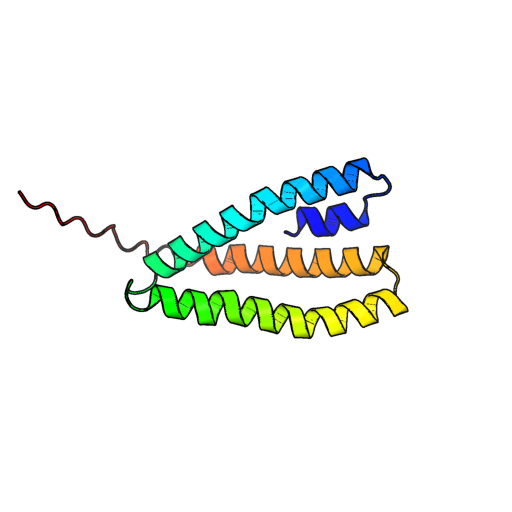67 -15.098 1.00 76.12 82 GLN A C 1
ATOM 635 O O . GLN A 1 82 ? 2.735 -4.402 -14.705 1.00 76.12 82 GLN A O 1
ATOM 640 N N . ALA A 1 83 ? 4.722 -5.399 -14.372 1.00 82.12 83 ALA A N 1
ATOM 641 C CA . ALA A 1 83 ? 4.357 -5.920 -13.064 1.00 82.12 83 ALA A CA 1
ATOM 642 C C . ALA A 1 83 ? 4.024 -4.797 -12.064 1.00 82.12 83 ALA A C 1
ATOM 644 O O . ALA A 1 83 ? 3.003 -4.875 -11.377 1.00 82.12 83 ALA A O 1
ATOM 645 N N . TYR A 1 84 ? 4.813 -3.715 -12.034 1.00 80.62 84 TYR A N 1
ATOM 646 C CA . TYR A 1 84 ? 4.526 -2.549 -11.191 1.00 80.62 84 TYR A CA 1
ATOM 647 C C . TYR A 1 84 ? 3.256 -1.795 -11.612 1.00 80.62 84 TYR A C 1
ATOM 649 O O . TYR A 1 84 ? 2.522 -1.337 -10.736 1.00 80.62 84 TYR A O 1
ATOM 657 N N . LEU A 1 85 ? 2.947 -1.706 -12.913 1.00 80.56 85 LEU A N 1
ATOM 658 C CA . LEU A 1 85 ? 1.690 -1.110 -13.393 1.00 80.56 85 LEU A CA 1
ATOM 659 C C . LEU A 1 85 ? 0.468 -1.884 -12.889 1.00 80.56 85 LEU A C 1
ATOM 661 O O . LEU A 1 85 ? -0.454 -1.292 -12.329 1.00 80.56 85 LEU A O 1
ATOM 665 N N . ILE A 1 86 ? 0.482 -3.211 -13.038 1.00 84.94 86 ILE A N 1
ATOM 666 C CA . ILE A 1 86 ? -0.611 -4.086 -12.594 1.00 84.94 86 ILE A CA 1
ATOM 667 C C . ILE A 1 86 ? -0.795 -3.969 -11.077 1.00 84.94 86 ILE A C 1
ATOM 669 O O . ILE A 1 86 ? -1.910 -3.747 -10.598 1.00 84.94 86 ILE A O 1
ATOM 673 N N . LEU A 1 87 ? 0.299 -4.042 -10.313 1.00 86.12 87 LEU A N 1
ATOM 674 C CA . LEU A 1 87 ? 0.259 -3.930 -8.854 1.00 86.12 87 LEU A CA 1
ATOM 675 C C . LEU A 1 87 ? -0.229 -2.547 -8.394 1.00 86.12 87 LEU A C 1
ATOM 677 O O . LEU A 1 87 ? -0.974 -2.432 -7.415 1.00 86.12 87 LEU A O 1
ATOM 681 N N . GLY A 1 88 ? 0.158 -1.496 -9.120 1.00 84.44 88 GLY A N 1
ATOM 682 C CA . GLY A 1 88 ? -0.284 -0.126 -8.889 1.00 84.44 88 GLY A CA 1
ATOM 683 C C . GLY A 1 88 ? -1.783 0.044 -9.113 1.00 84.44 88 GLY A C 1
ATOM 684 O O . GLY A 1 88 ? -2.457 0.600 -8.245 1.00 84.44 88 GLY A O 1
ATOM 685 N N . CYS A 1 89 ? -2.319 -0.501 -10.209 1.00 86.38 89 CYS A N 1
ATOM 686 C CA . CYS A 1 89 ? -3.753 -0.501 -10.499 1.00 86.38 89 CYS A CA 1
ATOM 687 C C . CYS A 1 89 ? -4.558 -1.246 -9.430 1.00 86.38 89 CYS A C 1
ATOM 689 O O . CYS A 1 89 ? -5.506 -0.680 -8.891 1.00 86.38 89 CYS A O 1
ATOM 691 N N . ILE A 1 90 ? -4.147 -2.462 -9.054 1.00 88.31 90 ILE A N 1
ATOM 692 C CA . ILE A 1 90 ? -4.820 -3.242 -8.000 1.00 88.31 90 ILE A CA 1
ATOM 693 C C . ILE A 1 90 ? -4.855 -2.446 -6.689 1.00 88.31 90 ILE A C 1
ATOM 695 O O . ILE A 1 90 ? -5.906 -2.305 -6.062 1.00 88.31 90 ILE A O 1
ATOM 699 N N . THR A 1 91 ? -3.719 -1.865 -6.294 1.00 88.00 91 THR A N 1
ATOM 700 C CA . THR A 1 91 ? -3.630 -1.076 -5.057 1.00 88.00 91 THR A CA 1
ATOM 701 C C . THR A 1 91 ? -4.500 0.182 -5.125 1.00 88.00 91 THR A C 1
ATOM 703 O O . THR A 1 91 ? -5.127 0.556 -4.131 1.00 88.00 91 THR A O 1
ATOM 706 N N . LEU A 1 92 ? -4.583 0.838 -6.287 1.00 87.12 92 LEU A N 1
ATOM 707 C CA . LEU A 1 92 ? -5.442 2.005 -6.495 1.00 87.12 92 LEU A CA 1
ATOM 708 C C . LEU A 1 92 ? -6.922 1.631 -6.372 1.00 87.12 92 LEU A C 1
ATOM 710 O O . LEU A 1 92 ? -7.639 2.289 -5.619 1.00 87.12 92 LEU A O 1
ATOM 714 N N . SER A 1 93 ? -7.360 0.543 -7.009 1.00 89.81 93 SER A N 1
ATOM 715 C CA . SER A 1 93 ? -8.733 0.038 -6.897 1.00 89.81 93 SER A CA 1
ATOM 716 C C . SER A 1 93 ? -9.105 -0.298 -5.453 1.00 89.81 93 SER A C 1
ATOM 718 O O . SER A 1 93 ? -10.153 0.136 -4.979 1.00 89.81 93 SER A O 1
ATOM 720 N N . PHE A 1 94 ? -8.231 -0.989 -4.713 1.00 88.50 94 PHE A N 1
ATOM 721 C CA . PHE A 1 94 ? -8.459 -1.283 -3.293 1.00 88.50 94 PHE A CA 1
ATOM 722 C C . PHE A 1 94 ? -8.494 -0.022 -2.426 1.00 88.50 94 PHE A C 1
ATOM 724 O O . PHE A 1 94 ? -9.285 0.054 -1.488 1.00 88.50 94 PHE A O 1
ATOM 731 N N . THR A 1 95 ? -7.676 0.984 -2.739 1.00 87.50 95 THR A N 1
ATOM 732 C CA . THR A 1 95 ? -7.685 2.272 -2.028 1.00 87.50 95 THR A CA 1
ATOM 733 C C . THR A 1 95 ? -8.999 3.014 -2.264 1.00 87.50 95 THR A C 1
ATOM 735 O O . THR A 1 95 ? -9.590 3.528 -1.316 1.00 87.50 95 THR A O 1
ATOM 738 N N . LEU A 1 96 ? -9.495 3.028 -3.504 1.00 87.62 96 LEU A N 1
ATOM 739 C CA . LEU A 1 96 ? -10.772 3.652 -3.846 1.00 87.62 96 LEU A CA 1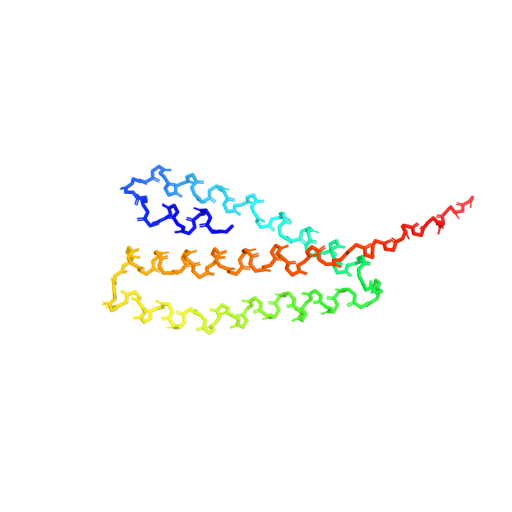
ATOM 740 C C . LEU A 1 96 ? -11.949 2.916 -3.195 1.00 87.62 96 LEU A C 1
ATOM 742 O O . LEU A 1 96 ? -12.834 3.549 -2.621 1.00 87.62 96 LEU A O 1
ATOM 746 N N . LEU A 1 97 ? -11.921 1.583 -3.212 1.00 88.12 97 LEU A N 1
ATOM 747 C CA . LEU A 1 97 ? -12.909 0.758 -2.524 1.00 88.12 97 LEU A CA 1
ATOM 748 C C . LEU A 1 97 ? -12.894 1.025 -1.014 1.00 88.12 97 LEU A C 1
ATOM 750 O O . LEU A 1 97 ? -13.945 1.208 -0.409 1.00 88.12 97 LEU A O 1
ATOM 754 N N . SER A 1 98 ? -11.705 1.114 -0.415 1.00 84.81 98 SER A N 1
ATOM 755 C CA . SER A 1 98 ? -11.535 1.451 1.001 1.00 84.81 98 SER A CA 1
ATOM 756 C C . SER A 1 98 ? -12.102 2.831 1.317 1.00 84.81 98 SER A C 1
ATOM 758 O O . SER A 1 98 ? -12.777 2.991 2.327 1.00 84.81 98 SER A O 1
ATOM 760 N N . PHE A 1 99 ? -11.894 3.818 0.444 1.00 84.56 99 PHE A N 1
ATOM 761 C CA . PHE A 1 99 ? -12.450 5.156 0.626 1.00 84.56 99 PHE A CA 1
ATOM 762 C C . PHE A 1 99 ? -13.984 5.144 0.681 1.00 84.56 99 PHE A C 1
ATOM 764 O O . PHE A 1 99 ? -14.568 5.788 1.550 1.00 84.56 99 PHE A O 1
ATOM 771 N N . VAL A 1 100 ? -14.645 4.385 -0.198 1.00 84.25 100 VAL A N 1
ATOM 772 C CA . VAL A 1 100 ? -16.113 4.268 -0.206 1.00 84.25 100 VAL A CA 1
ATOM 773 C C . VAL A 1 100 ? -16.616 3.470 1.000 1.00 84.25 100 VAL A C 1
ATOM 775 O O . VAL A 1 100 ? -17.539 3.909 1.683 1.00 84.25 100 VAL A O 1
ATOM 778 N N . THR A 1 101 ? -15.982 2.339 1.307 1.00 82.31 101 THR A N 1
ATOM 779 C CA . THR A 1 101 ? -16.403 1.439 2.390 1.00 82.31 101 THR A CA 1
ATOM 780 C C . THR A 1 101 ? -16.182 2.047 3.777 1.00 82.31 101 THR A C 1
ATOM 782 O O . THR A 1 101 ? -17.062 1.954 4.631 1.00 82.31 101 THR A O 1
ATOM 785 N N . LEU A 1 102 ? -15.049 2.716 4.024 1.00 72.62 102 LEU A N 1
ATOM 786 C CA . LEU A 1 102 ? -14.767 3.328 5.331 1.00 72.62 102 LEU A CA 1
ATOM 787 C C . LEU A 1 102 ? -15.585 4.605 5.581 1.00 72.62 102 LEU A C 1
ATOM 789 O O . LEU A 1 102 ? -15.850 4.937 6.737 1.00 72.62 102 LEU A O 1
ATOM 793 N N . ARG A 1 103 ? -16.040 5.304 4.532 1.00 59.19 103 ARG A N 1
ATOM 794 C CA . ARG A 1 103 ? -16.873 6.514 4.659 1.00 59.19 103 ARG A CA 1
ATOM 795 C C . ARG A 1 103 ? -18.261 6.240 5.266 1.00 59.19 103 ARG A C 1
ATOM 797 O O . ARG A 1 103 ? -18.915 7.177 5.710 1.00 59.19 103 ARG A O 1
ATOM 804 N N . GLY A 1 104 ? -18.692 4.979 5.363 1.00 54.03 104 GLY A N 1
ATOM 805 C CA . GLY A 1 104 ? -19.937 4.584 6.042 1.00 54.03 104 GLY A CA 1
ATOM 806 C C . GLY A 1 104 ? -19.926 4.722 7.576 1.00 54.03 104 GLY A C 1
ATOM 807 O O . GLY A 1 104 ? -20.962 4.555 8.213 1.00 54.03 104 GLY A O 1
ATOM 808 N N . GLY A 1 105 ? -18.782 5.037 8.191 1.00 53.41 105 GLY A N 1
ATOM 809 C CA . GLY A 1 105 ? -18.583 5.046 9.644 1.00 53.41 105 GLY A CA 1
ATOM 810 C C . GLY A 1 105 ? -18.896 6.355 10.378 1.00 53.41 105 GLY A C 1
ATOM 811 O O . GLY A 1 105 ? -18.193 6.676 11.328 1.00 53.41 105 GLY A O 1
ATOM 812 N N . ASN A 1 106 ? -19.943 7.104 10.015 1.00 48.00 106 ASN A N 1
ATOM 813 C CA . ASN A 1 106 ? -20.378 8.299 10.771 1.00 48.00 106 ASN A CA 1
ATOM 814 C C . ASN A 1 106 ? -20.996 7.994 12.158 1.00 48.00 106 ASN A C 1
ATOM 816 O O . ASN A 1 106 ? -21.641 8.849 12.757 1.00 48.00 106 ASN A O 1
ATOM 820 N N . ARG A 1 107 ? -20.771 6.804 12.726 1.00 47.78 107 ARG A N 1
ATOM 821 C CA . ARG A 1 107 ? -20.975 6.547 14.158 1.00 47.78 107 ARG A CA 1
ATOM 822 C C . ARG A 1 107 ? -19.680 6.837 14.908 1.00 47.78 107 ARG A C 1
ATOM 824 O O . ARG A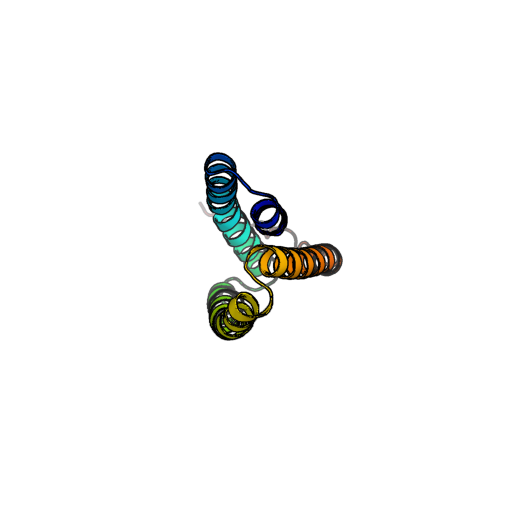 1 107 ? -19.044 5.946 15.460 1.00 47.78 107 ARG A O 1
ATOM 831 N N . LEU A 1 108 ? -19.306 8.113 14.901 1.00 54.00 108 LEU A N 1
ATOM 832 C CA . LEU A 1 108 ? -18.416 8.677 15.903 1.00 54.00 108 LEU A CA 1
ATOM 833 C C . LEU A 1 108 ? -19.147 8.522 17.241 1.00 54.00 108 LEU A C 1
ATOM 835 O O . LEU A 1 108 ? -20.069 9.282 17.531 1.00 54.00 108 LEU A O 1
ATOM 839 N N . LEU A 1 109 ? -18.815 7.490 18.020 1.00 54.94 109 LEU A N 1
ATOM 840 C CA . LEU A 1 109 ? -19.188 7.494 19.429 1.00 54.94 109 LEU A CA 1
ATOM 841 C C . LEU A 1 109 ? -18.547 8.753 20.031 1.00 54.94 109 LEU A C 1
ATOM 843 O O . LEU A 1 109 ? -17.336 8.932 19.859 1.00 54.94 109 LEU A O 1
ATOM 847 N N . PRO A 1 110 ? -19.334 9.649 20.655 1.00 47.78 110 PRO A N 1
ATOM 848 C CA . PRO A 1 110 ? -18.791 10.816 21.321 1.00 47.78 110 PRO A CA 1
ATOM 849 C C . PRO A 1 110 ? -17.702 10.352 22.275 1.00 47.78 110 PRO A C 1
ATOM 851 O O . PRO A 1 110 ? -17.895 9.383 23.013 1.00 47.78 110 PRO A O 1
ATOM 854 N N . THR A 1 111 ? -16.556 11.026 22.215 1.00 47.25 111 THR A N 1
ATOM 855 C CA . THR A 1 111 ? -15.520 10.979 23.240 1.00 47.25 111 THR A CA 1
ATOM 856 C C . THR A 1 111 ? -16.206 10.900 24.594 1.00 47.25 111 THR A C 1
ATOM 858 O O . THR A 1 111 ? -16.941 11.816 24.958 1.00 47.25 111 THR A O 1
ATOM 861 N N . ALA A 1 112 ? -16.016 9.790 25.303 1.00 44.38 112 ALA A N 1
ATOM 862 C CA . ALA A 1 112 ? -16.402 9.705 26.694 1.00 44.38 112 ALA A CA 1
ATOM 863 C C . ALA A 1 112 ? -15.590 10.770 27.444 1.00 44.38 112 ALA A C 1
ATOM 865 O O . ALA A 1 112 ? -14.428 10.564 27.790 1.00 44.38 112 ALA A O 1
ATOM 866 N N . GLU A 1 113 ? -16.192 11.942 27.634 1.00 49.19 113 GLU A N 1
ATOM 867 C CA . GLU A 1 113 ? -15.894 12.789 28.772 1.00 49.19 113 GLU A CA 1
ATOM 868 C C . GLU A 1 113 ? -16.091 11.931 30.014 1.00 49.19 113 GLU A C 1
ATOM 870 O O . GLU A 1 113 ? -17.209 11.510 30.299 1.00 49.19 113 GLU A O 1
ATOM 875 N N . THR A 1 114 ? -14.998 11.603 30.697 1.00 48.19 114 THR A N 1
ATOM 876 C CA . THR A 1 114 ? -14.819 11.660 32.158 1.00 48.19 114 THR A CA 1
ATOM 877 C C . THR A 1 114 ? -13.661 10.754 32.555 1.00 48.19 114 THR A C 1
ATOM 879 O O . THR A 1 114 ? -13.747 9.537 32.448 1.00 48.19 114 THR A O 1
ATOM 882 N N . GLN A 1 115 ? -12.581 11.362 33.049 1.00 40.75 115 GLN A N 1
ATOM 883 C CA . GLN A 1 115 ? -12.073 11.098 34.400 1.00 40.75 115 GLN A CA 1
ATOM 884 C C . GLN A 1 115 ? -10.904 12.046 34.711 1.00 40.75 115 GLN A C 1
ATOM 886 O O . GLN A 1 115 ? -9.736 11.734 34.510 1.00 40.75 115 GLN A O 1
ATOM 891 N N . SER A 1 116 ? -11.271 13.227 35.223 1.00 39.66 116 SER A N 1
ATOM 892 C CA . SER A 1 116 ? -10.580 13.799 36.383 1.00 39.66 116 SER A CA 1
ATOM 893 C C . SER A 1 116 ? -10.746 12.818 37.554 1.00 39.66 116 SER A C 1
ATOM 895 O O . SER A 1 116 ? -11.802 12.183 37.663 1.00 39.66 116 SER A O 1
ATOM 897 N N . PRO A 1 117 ? -9.736 12.674 38.417 1.00 52.41 117 PRO A N 1
ATOM 898 C CA . PRO A 1 117 ? -10.000 13.129 39.772 1.00 52.41 117 PRO A CA 1
ATOM 899 C C . PRO A 1 117 ? -8.866 13.966 40.372 1.00 52.41 117 PRO A C 1
ATOM 901 O O . PRO A 1 117 ? -7.699 13.862 39.994 1.00 52.41 117 PRO A O 1
ATOM 904 N N . ALA A 1 118 ? -9.328 14.803 41.301 1.00 41.28 118 ALA A N 1
ATOM 905 C CA . ALA A 1 118 ? -8.617 15.479 42.378 1.00 41.28 118 ALA A CA 1
ATOM 906 C C . ALA A 1 118 ? -7.595 14.603 43.119 1.00 41.28 118 ALA A C 1
ATOM 908 O O . ALA A 1 118 ? -7.817 13.372 43.203 1.00 41.28 118 ALA A O 1
#

Foldseek 3Di:
DLVLLLQVLVDPDPVSPVVSVVVVVVVVVVVVVVLLVVLVQVDPPVCSVVCCCVVPVVCVVVCCVVVVVVLVVVCVPVNDNVSSVVVSVVVVVVVVVCVVVVVVPPPRPPDPDDDDDD

Radius of gyration: 18.57 Å; chains: 1; bounding box: 39×31×60 Å

Secondary structure (DSSP, 8-state):
-HHHHHHHHH--SHHHHHHHHHHHHHHHHHHHHHHHHHHHHHS-HHHHHHIIIIIIIIHHHHHHHHHHHHHHHHHHHH-HHHHHHHHHHHHHHHHHHHHHHHTT--------------

Sequence (118 aa):
MSVRILGSSFASSAVEVVILKMLHMFEIPFLLVGTFKYISSAFNPRLSATLFLIGFNLSKQLSGVVLSAWVGRMYDTVGFHQAYLILGCITLSFTLLSFVTLRGGNRLLPTAETQSPA

InterPro domains:
  IPR000576 LacY/RafB permease family [PF01306] (1-106)
  IPR000576 LacY/RafB permease family [PR00174] (17-36)
  IPR000576 LacY/RafB permease family [PR00174] (48-68)
  IPR036259 MFS transporter superfamily [G3DSA:1.20.1250.20] (1-115)
  IPR036259 MFS transporter superfamily [SSF103473] (2-103)

pLDDT: mean 77.6, std 13.26, range [39.66, 94.25]